Protein AF-A0A532TNF4-F1 (afdb_monomer_lite)

Secondary structure (DSSP, 8-state):
--HHHHHHHHHHHHHHHHHHHHHHHHH-SS-EEEE--TT--HHHHHHHHHHTHHHHHHH----EEEE-STTSSSS-EEEES-SSHHHHHHHHHHHHHHHHTT-HHHHHHHHHHHTT---HHHHHHHHHHHHEEES-SS-HHHHHHHHHHHHHHHHTTTTTSSSSSS--

pLDDT: mean 82.41, std 15.0, range [39.22, 95.88]

Radius of gyration: 19.6 Å; chains: 1; bounding box: 41×24×81 Å

Sequence (168 aa):
MSRNNSSSFKVKLKIQMNNLITIYEQKAECGIFFKLNPNKTPLEILGVLDFLKDKMKKWGNTNLFSYHGRLFSEGDVLVVGARNLEEAISIIIYMYLTNIVDNEVGINYLIEKLGSSSDLEFFLRNEISDYIKTGFPTNPDLEFELVNHLNKIINIKNNNTSINSGKN

Structure (mmCIF, N/CA/C/O backbone):
data_AF-A0A532TNF4-F1
#
_entry.id   AF-A0A532TNF4-F1
#
loop_
_atom_site.group_PDB
_atom_site.id
_atom_site.type_symbol
_atom_site.label_atom_id
_atom_site.label_alt_id
_atom_site.label_comp_id
_atom_site.label_asym_id
_atom_site.label_entity_id
_atom_site.label_seq_id
_atom_site.pdbx_PDB_ins_code
_atom_site.Cartn_x
_atom_site.Cartn_y
_atom_site.Cartn_z
_atom_site.occupancy
_atom_site.B_iso_or_equiv
_atom_site.auth_seq_id
_atom_site.auth_comp_id
_atom_site.auth_asym_id
_atom_site.auth_atom_id
_atom_site.pdbx_PDB_model_num
ATOM 1 N N . MET A 1 1 ? 21.150 -2.158 -33.731 1.00 43.44 1 MET A N 1
ATOM 2 C CA . MET A 1 1 ? 21.587 -2.574 -32.377 1.00 43.44 1 MET A CA 1
ATOM 3 C C . MET A 1 1 ? 20.584 -2.061 -31.340 1.00 43.44 1 MET A C 1
ATOM 5 O O . MET A 1 1 ? 20.725 -0.925 -30.923 1.00 43.44 1 MET A O 1
ATOM 9 N N . SER A 1 2 ? 19.533 -2.806 -30.962 1.00 45.16 2 SER A N 1
ATOM 10 C CA . SER A 1 2 ? 18.598 -2.297 -29.922 1.00 45.16 2 SER A CA 1
ATOM 11 C C . SER A 1 2 ? 17.879 -3.348 -29.056 1.00 45.16 2 SER A C 1
ATOM 13 O O . SER A 1 2 ? 17.287 -2.982 -28.047 1.00 45.16 2 SER A O 1
ATOM 15 N N . ARG A 1 3 ? 17.955 -4.651 -29.368 1.00 39.22 3 ARG A N 1
ATOM 16 C CA . ARG A 1 3 ? 17.269 -5.697 -28.579 1.00 39.22 3 ARG A CA 1
ATOM 17 C C . ARG A 1 3 ? 18.035 -6.166 -27.327 1.00 39.22 3 ARG A C 1
ATOM 19 O O . ARG A 1 3 ? 17.403 -6.588 -26.369 1.00 39.22 3 ARG A O 1
ATOM 26 N N . ASN A 1 4 ? 19.365 -6.028 -27.284 1.00 43.66 4 ASN A N 1
ATOM 27 C CA . ASN A 1 4 ? 20.186 -6.551 -26.172 1.00 43.66 4 ASN A CA 1
ATOM 28 C C . ASN A 1 4 ? 20.248 -5.635 -24.927 1.00 43.66 4 ASN A C 1
ATOM 30 O O . ASN A 1 4 ? 20.544 -6.110 -23.831 1.00 43.66 4 ASN A O 1
ATOM 34 N N . ASN A 1 5 ? 19.943 -4.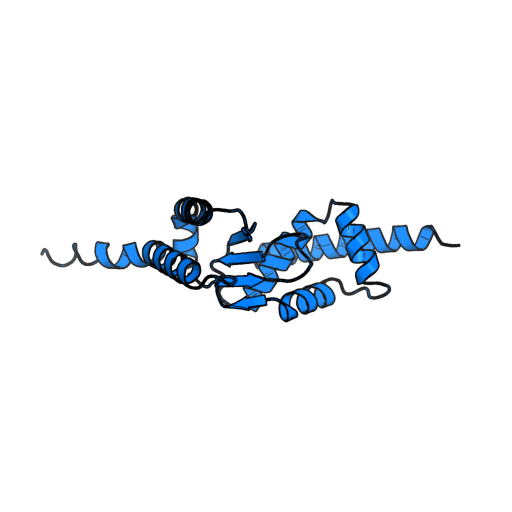337 -25.058 1.00 55.03 5 ASN A N 1
ATOM 35 C CA . ASN A 1 5 ? 19.915 -3.418 -23.907 1.00 55.03 5 ASN A CA 1
ATOM 36 C C . ASN A 1 5 ? 18.623 -3.537 -23.085 1.00 55.03 5 ASN A C 1
ATOM 38 O O . ASN A 1 5 ? 18.656 -3.382 -21.869 1.00 55.03 5 ASN A O 1
ATOM 42 N N . SER A 1 6 ? 17.496 -3.860 -23.728 1.00 60.25 6 SER A N 1
ATOM 43 C CA . SER A 1 6 ? 16.201 -4.012 -23.048 1.00 60.25 6 SER A CA 1
ATOM 44 C C . SER A 1 6 ? 16.166 -5.261 -22.158 1.00 60.25 6 SER A C 1
ATOM 46 O O . SER A 1 6 ? 15.682 -5.198 -21.028 1.00 60.25 6 SER A O 1
ATOM 48 N N . SER A 1 7 ? 16.738 -6.381 -22.618 1.00 72.06 7 SER A N 1
ATOM 49 C CA . SER A 1 7 ? 16.757 -7.630 -21.848 1.00 72.06 7 SER A CA 1
ATOM 50 C C . SER A 1 7 ? 17.663 -7.545 -20.617 1.00 72.06 7 SER A C 1
ATOM 52 O O . SER A 1 7 ? 17.273 -7.980 -19.535 1.00 72.06 7 SER A O 1
ATOM 54 N N . SER A 1 8 ? 18.845 -6.935 -20.747 1.00 81.50 8 SER A N 1
ATOM 55 C CA . SER A 1 8 ? 19.787 -6.776 -19.632 1.00 81.50 8 SER A CA 1
ATOM 56 C C . SER A 1 8 ? 19.291 -5.788 -18.574 1.00 81.50 8 SER A C 1
ATOM 58 O O . SER A 1 8 ? 19.443 -6.051 -17.380 1.00 81.50 8 SER A O 1
ATOM 60 N N . PHE A 1 9 ? 18.647 -4.688 -18.979 1.00 84.69 9 PHE A N 1
ATOM 61 C CA . PHE A 1 9 ? 18.025 -3.755 -18.039 1.00 84.69 9 PHE A CA 1
ATOM 62 C C . PHE A 1 9 ? 16.868 -4.403 -17.278 1.00 84.69 9 PHE A C 1
ATOM 64 O O . PHE A 1 9 ? 16.808 -4.306 -16.056 1.00 84.69 9 PHE A O 1
ATOM 71 N N . LYS A 1 10 ? 16.006 -5.152 -17.972 1.00 87.94 10 LYS A N 1
ATOM 72 C CA . LYS A 1 10 ? 14.898 -5.881 -17.350 1.00 87.94 10 LYS A CA 1
ATOM 73 C C . LYS A 1 10 ? 15.366 -6.880 -16.285 1.00 87.94 10 LYS A C 1
ATOM 75 O O . LYS A 1 10 ? 14.766 -6.958 -15.216 1.00 87.94 10 LYS A O 1
ATOM 80 N N . VAL A 1 11 ? 16.450 -7.618 -16.544 1.00 89.19 11 VAL A N 1
ATOM 81 C CA . VAL A 1 11 ? 17.044 -8.530 -15.546 1.00 89.19 11 VAL A CA 1
ATOM 82 C C . VAL A 1 11 ? 17.552 -7.754 -14.328 1.00 89.19 11 VAL A C 1
ATOM 84 O O . VAL A 1 11 ? 17.245 -8.131 -13.199 1.00 89.19 11 VAL A O 1
ATOM 87 N N . LYS A 1 12 ? 18.270 -6.642 -14.536 1.00 90.06 12 LYS A N 1
ATOM 88 C CA . LYS A 1 12 ? 18.730 -5.774 -13.436 1.00 90.06 12 LYS A CA 1
ATOM 89 C C . LYS A 1 12 ? 17.566 -5.215 -12.620 1.00 90.06 12 LYS A C 1
ATOM 91 O O . LYS A 1 12 ? 17.642 -5.208 -11.397 1.00 90.06 12 LYS A O 1
ATOM 96 N N . LEU A 1 13 ? 16.492 -4.794 -13.285 1.00 91.81 13 LEU A N 1
ATOM 97 C CA . LEU A 1 13 ? 15.292 -4.290 -12.632 1.00 91.81 13 LEU A CA 1
ATOM 98 C C . LEU A 1 13 ? 14.660 -5.367 -11.746 1.00 91.81 13 LEU A C 1
ATOM 100 O O . LEU A 1 13 ? 14.433 -5.110 -10.571 1.00 91.81 13 LEU A O 1
ATOM 104 N N . LYS A 1 14 ? 14.472 -6.593 -12.254 1.00 92.00 14 LYS A N 1
ATOM 105 C CA . LYS A 1 14 ? 13.965 -7.711 -11.438 1.00 92.00 14 LYS A CA 1
ATOM 106 C C . LYS A 1 14 ? 14.833 -7.987 -10.208 1.00 92.00 14 LYS A C 1
ATOM 108 O O . LYS A 1 14 ? 14.297 -8.250 -9.137 1.00 92.00 14 LYS A O 1
ATOM 113 N N . ILE A 1 15 ? 16.159 -7.902 -10.339 1.00 93.06 15 ILE A N 1
ATOM 114 C CA . ILE A 1 15 ? 17.075 -8.053 -9.197 1.00 93.06 15 ILE A CA 1
ATOM 115 C C . ILE A 1 15 ? 16.822 -6.954 -8.156 1.00 93.06 15 ILE A C 1
ATOM 117 O O . ILE A 1 15 ? 16.677 -7.264 -6.977 1.00 93.06 15 ILE A O 1
ATOM 121 N N . GLN A 1 16 ? 16.711 -5.690 -8.575 1.00 94.12 16 GLN A N 1
ATOM 122 C CA . GLN A 1 16 ? 16.391 -4.595 -7.653 1.00 94.12 16 GLN A CA 1
ATOM 123 C C . GLN A 1 16 ? 15.030 -4.787 -6.982 1.00 94.12 16 GLN A C 1
ATOM 125 O O . GLN A 1 16 ? 14.933 -4.634 -5.770 1.00 94.12 16 GLN A O 1
ATOM 130 N N . MET A 1 17 ? 14.001 -5.172 -7.741 1.00 95.56 17 MET A N 1
ATOM 131 C CA . MET A 1 17 ? 12.666 -5.440 -7.201 1.00 95.56 17 MET A CA 1
ATOM 132 C C . MET A 1 17 ? 12.719 -6.510 -6.108 1.00 95.56 17 MET A C 1
ATOM 134 O O . MET A 1 17 ? 12.229 -6.271 -5.013 1.00 95.56 17 MET A O 1
ATOM 138 N N . ASN A 1 18 ? 13.369 -7.648 -6.364 1.00 95.88 18 ASN A N 1
ATOM 139 C CA . ASN A 1 18 ? 13.499 -8.731 -5.383 1.00 95.88 18 ASN A CA 1
ATOM 140 C C . ASN A 1 18 ? 14.291 -8.317 -4.134 1.00 95.88 18 ASN A C 1
ATOM 142 O O . ASN A 1 18 ? 13.928 -8.692 -3.016 1.00 95.88 18 ASN A O 1
ATOM 146 N N . ASN A 1 19 ? 15.338 -7.505 -4.304 1.00 95.50 19 ASN A N 1
ATOM 147 C CA . ASN A 1 19 ? 16.090 -6.959 -3.176 1.00 95.50 19 ASN A CA 1
ATOM 148 C C . ASN A 1 19 ? 15.206 -6.043 -2.319 1.00 95.50 19 ASN A C 1
ATOM 150 O O . ASN A 1 19 ? 15.175 -6.187 -1.099 1.00 95.50 19 ASN A O 1
ATOM 154 N N . LEU A 1 20 ? 14.450 -5.137 -2.947 1.00 95.88 20 LEU A N 1
ATOM 155 C CA . LEU A 1 20 ? 13.537 -4.239 -2.241 1.00 95.88 20 LEU A CA 1
ATOM 156 C C . LEU A 1 20 ? 12.386 -4.995 -1.577 1.00 95.88 20 LEU A C 1
ATOM 158 O O . LEU A 1 20 ? 12.052 -4.679 -0.442 1.00 95.88 20 LEU A O 1
ATOM 162 N N . ILE A 1 21 ? 11.819 -6.014 -2.229 1.00 95.81 21 ILE A N 1
ATOM 163 C CA . ILE A 1 21 ? 10.801 -6.889 -1.628 1.00 95.81 21 ILE A CA 1
ATOM 164 C C . ILE A 1 21 ? 11.340 -7.481 -0.325 1.00 95.81 21 ILE A C 1
ATOM 166 O O . ILE A 1 21 ? 10.706 -7.314 0.710 1.00 95.81 21 ILE A O 1
ATOM 170 N N . THR A 1 22 ? 12.541 -8.067 -0.350 1.00 94.75 22 THR A N 1
ATOM 171 C CA . THR A 1 22 ? 13.185 -8.631 0.850 1.00 94.75 22 THR A CA 1
ATOM 172 C C . THR A 1 22 ? 13.392 -7.578 1.945 1.00 94.75 22 THR A C 1
ATOM 174 O O . THR A 1 22 ? 13.100 -7.822 3.114 1.00 94.75 22 THR A O 1
ATOM 177 N N . ILE A 1 23 ? 13.888 -6.389 1.582 1.00 93.88 23 ILE A N 1
ATOM 178 C CA . ILE A 1 23 ? 14.140 -5.292 2.531 1.00 93.88 23 ILE A CA 1
ATOM 179 C C . ILE A 1 23 ? 12.836 -4.817 3.178 1.00 93.88 23 ILE A C 1
ATOM 181 O O . ILE A 1 23 ? 12.794 -4.577 4.385 1.00 93.88 23 ILE A O 1
ATOM 185 N N . TYR A 1 24 ? 11.782 -4.639 2.385 1.00 92.62 24 TYR A N 1
ATOM 186 C CA . TYR A 1 24 ? 10.528 -4.077 2.867 1.00 92.62 24 TYR A CA 1
ATOM 187 C C . TYR A 1 24 ? 9.620 -5.108 3.535 1.00 92.62 24 TYR A C 1
ATOM 189 O O . TYR A 1 24 ? 8.876 -4.723 4.429 1.00 92.62 24 TYR A O 1
ATOM 197 N N . GLU A 1 25 ? 9.735 -6.397 3.212 1.00 89.06 25 GLU A N 1
ATOM 198 C CA . GLU A 1 25 ? 9.081 -7.475 3.966 1.00 89.06 25 GLU A CA 1
ATOM 199 C C . GLU A 1 25 ? 9.499 -7.440 5.442 1.00 89.06 25 GLU A C 1
ATOM 201 O O . GLU A 1 25 ? 8.657 -7.525 6.332 1.00 89.06 25 GLU A O 1
ATOM 206 N N . GLN A 1 26 ? 10.790 -7.218 5.708 1.00 83.50 26 GLN A N 1
ATOM 207 C CA . GLN A 1 26 ? 11.319 -7.090 7.071 1.00 83.50 26 GLN A CA 1
ATOM 208 C C . GLN A 1 26 ? 10.851 -5.812 7.779 1.00 83.50 26 GLN A C 1
ATOM 210 O O . GLN A 1 26 ? 10.788 -5.778 9.003 1.00 83.50 26 GLN A O 1
ATOM 215 N N . LYS A 1 27 ? 10.538 -4.753 7.023 1.00 79.19 27 LYS A N 1
ATOM 216 C CA . LYS A 1 27 ? 10.067 -3.469 7.569 1.00 79.19 27 LYS A CA 1
ATOM 217 C C . LYS A 1 27 ? 8.549 -3.422 7.747 1.00 79.19 27 LYS A C 1
ATOM 219 O O . LYS A 1 27 ? 8.068 -2.666 8.585 1.00 79.19 27 LYS A O 1
ATOM 224 N N . ALA A 1 28 ? 7.796 -4.212 6.985 1.00 73.44 28 ALA A N 1
ATOM 225 C CA . ALA A 1 28 ? 6.341 -4.306 7.053 1.00 73.44 28 ALA A CA 1
ATOM 226 C C . ALA A 1 28 ? 5.894 -5.182 8.242 1.00 73.44 28 ALA A C 1
ATOM 228 O O . ALA A 1 28 ? 5.189 -6.177 8.088 1.00 73.44 28 ALA A O 1
ATOM 229 N N . GLU A 1 29 ? 6.315 -4.820 9.456 1.00 70.19 29 GLU A N 1
ATOM 230 C CA . GLU A 1 29 ? 5.944 -5.531 10.690 1.00 70.19 29 GLU A CA 1
ATOM 231 C C . GLU A 1 29 ? 4.507 -5.225 11.134 1.00 70.19 29 GLU A C 1
ATOM 233 O O . GLU A 1 29 ? 3.875 -5.996 11.870 1.00 70.19 29 GLU A O 1
ATOM 238 N N . CYS A 1 30 ? 3.980 -4.080 10.703 1.00 73.12 30 CYS A N 1
ATOM 239 C CA . CYS A 1 30 ? 2.616 -3.676 10.969 1.00 73.12 30 CYS A CA 1
ATOM 240 C C . CYS A 1 30 ? 1.952 -3.073 9.740 1.00 73.12 30 CYS A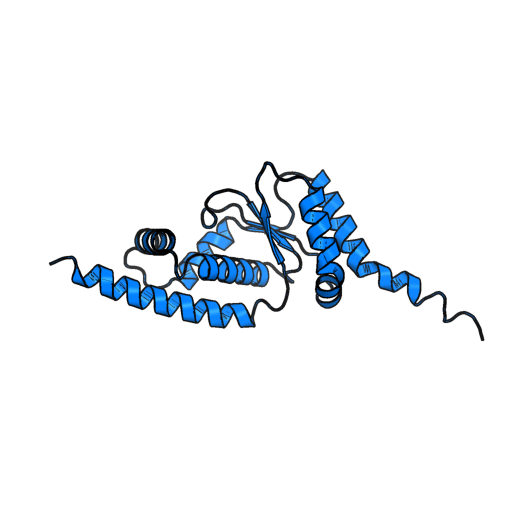 C 1
ATOM 242 O O . CYS A 1 30 ? 2.612 -2.645 8.799 1.00 73.12 30 CYS A O 1
ATOM 244 N N . GLY A 1 31 ? 0.626 -3.083 9.754 1.00 81.00 31 GLY A N 1
ATOM 245 C CA . GLY A 1 31 ? -0.179 -2.465 8.724 1.00 81.00 31 GLY A CA 1
ATOM 246 C C . GLY A 1 31 ? -0.898 -3.446 7.795 1.00 81.00 31 GLY A C 1
ATOM 247 O O . GLY A 1 31 ? -0.461 -4.574 7.571 1.00 81.00 31 GLY A O 1
ATOM 248 N N . ILE A 1 32 ? -2.036 -3.013 7.253 1.00 83.94 32 ILE A N 1
ATOM 249 C CA . ILE A 1 32 ? -2.820 -3.733 6.236 1.00 83.94 32 ILE A CA 1
ATOM 250 C C . ILE A 1 32 ? -2.999 -2.809 5.053 1.00 83.94 32 ILE A C 1
ATOM 252 O O . ILE A 1 32 ? -3.290 -1.629 5.229 1.00 83.94 32 ILE A O 1
ATOM 256 N N . PHE A 1 33 ? -2.887 -3.375 3.862 1.00 86.44 33 PHE A N 1
ATOM 257 C CA . PHE A 1 33 ? -3.161 -2.709 2.604 1.00 86.44 33 PHE A CA 1
ATOM 258 C C . PHE A 1 33 ? -4.566 -3.065 2.106 1.00 86.44 33 PHE A C 1
ATOM 260 O O . PHE A 1 33 ? -4.914 -4.242 1.988 1.00 86.44 33 PHE A O 1
ATOM 267 N N . PHE A 1 34 ? -5.345 -2.051 1.744 1.00 86.38 34 PHE A N 1
ATOM 268 C CA . PHE A 1 34 ? -6.626 -2.202 1.067 1.00 86.38 34 PHE A CA 1
ATOM 269 C C . PHE A 1 34 ? -6.608 -1.434 -0.244 1.00 86.38 34 PHE A C 1
ATOM 271 O O . PHE A 1 34 ? -6.374 -0.231 -0.264 1.00 86.38 34 PHE A O 1
ATOM 278 N N . LYS A 1 35 ? -6.940 -2.119 -1.338 1.00 85.81 35 LYS A N 1
ATOM 279 C CA . LYS A 1 35 ? -7.310 -1.459 -2.589 1.00 85.81 35 LYS A CA 1
ATOM 280 C C . LYS A 1 35 ? -8.801 -1.117 -2.540 1.00 85.81 35 LYS A C 1
ATOM 282 O O . LYS A 1 35 ? -9.656 -2.019 -2.580 1.00 85.81 35 LYS A O 1
ATOM 287 N N . LEU A 1 36 ? -9.097 0.170 -2.417 1.00 78.88 36 LEU A N 1
ATOM 288 C CA . LEU A 1 36 ? -10.442 0.722 -2.382 1.00 78.88 36 LEU A CA 1
ATOM 289 C C . LEU A 1 36 ? -10.945 0.861 -3.814 1.00 78.88 36 LEU A C 1
ATOM 291 O O . LEU A 1 36 ? -10.400 1.613 -4.614 1.00 78.88 36 LEU A O 1
ATOM 295 N N . ASN A 1 37 ? -11.985 0.106 -4.147 1.00 75.00 37 ASN A N 1
ATOM 296 C CA . ASN A 1 37 ? -12.731 0.342 -5.374 1.00 75.00 37 ASN A CA 1
ATOM 297 C C . ASN A 1 37 ? -13.892 1.279 -4.999 1.00 75.00 37 ASN A C 1
ATOM 299 O O . ASN A 1 37 ? -14.535 1.016 -3.981 1.00 75.00 37 ASN A O 1
ATOM 303 N N . PRO A 1 38 ? -14.162 2.346 -5.771 1.00 66.50 38 PRO A N 1
ATOM 304 C CA . PRO A 1 38 ? -15.235 3.302 -5.479 1.00 66.50 38 PRO A CA 1
ATOM 305 C C . PRO A 1 38 ? -16.621 2.655 -5.319 1.00 66.50 38 PRO A C 1
ATOM 307 O O . PRO A 1 38 ? -17.502 3.245 -4.706 1.00 66.50 38 PRO A O 1
ATOM 310 N N . ASN A 1 39 ? -16.805 1.429 -5.818 1.00 66.56 39 ASN A N 1
ATOM 311 C CA . ASN A 1 39 ? -18.044 0.663 -5.695 1.00 66.56 39 ASN A CA 1
ATOM 312 C C . ASN A 1 39 ? -18.095 -0.274 -4.470 1.00 66.56 39 ASN A C 1
ATOM 314 O O . ASN A 1 39 ? -19.071 -1.006 -4.314 1.00 66.56 39 ASN A O 1
ATOM 318 N N . LYS A 1 40 ? -17.053 -0.322 -3.628 1.00 64.19 40 LYS A N 1
ATOM 319 C CA . LYS A 1 40 ? -17.041 -1.185 -2.435 1.00 64.19 40 LYS A CA 1
ATOM 320 C C . LYS A 1 40 ? -17.845 -0.575 -1.302 1.00 64.19 40 LYS A C 1
ATOM 322 O O . LYS A 1 40 ? -17.773 0.623 -1.040 1.00 64.19 40 LYS A O 1
ATOM 327 N N . THR A 1 41 ? -18.575 -1.428 -0.592 1.00 65.06 41 THR A N 1
ATOM 328 C CA . THR A 1 41 ? -19.363 -0.992 0.560 1.00 65.06 41 THR A CA 1
ATOM 329 C C . THR A 1 41 ? -18.479 -0.870 1.810 1.00 65.06 41 THR A C 1
ATOM 331 O O . THR A 1 41 ? -17.575 -1.689 2.001 1.00 65.06 41 THR A O 1
ATOM 334 N N . PRO A 1 42 ? -18.752 0.097 2.707 1.00 68.06 42 PRO A N 1
ATOM 335 C CA . PRO A 1 42 ? -18.072 0.224 4.002 1.00 68.06 42 PRO A CA 1
ATOM 336 C C . PRO A 1 42 ? -17.995 -1.081 4.811 1.00 68.06 42 PRO A C 1
ATOM 338 O O . PRO A 1 42 ? -16.999 -1.354 5.482 1.00 68.06 42 PRO A O 1
ATOM 341 N N . LEU A 1 43 ? -19.028 -1.922 4.701 1.00 76.12 43 LEU A N 1
ATOM 342 C CA . LEU A 1 43 ? -19.151 -3.192 5.417 1.00 76.12 43 LEU A CA 1
ATOM 343 C C . LEU A 1 43 ? -18.041 -4.191 5.072 1.00 76.12 43 LEU A C 1
ATOM 345 O O . LEU A 1 43 ? -17.625 -4.957 5.938 1.00 76.12 43 LEU A O 1
ATOM 349 N N . GLU A 1 44 ? -17.535 -4.178 3.839 1.00 78.75 44 GLU A N 1
ATOM 350 C CA . GLU A 1 44 ? -16.465 -5.091 3.427 1.00 78.75 44 GLU A CA 1
ATOM 351 C C . GLU A 1 44 ? -15.146 -4.769 4.132 1.00 78.75 44 GLU A C 1
ATOM 353 O O . GLU A 1 44 ? -14.445 -5.678 4.578 1.00 78.75 44 GLU A O 1
ATOM 358 N N . ILE A 1 45 ? -14.818 -3.480 4.277 1.00 84.06 45 ILE A N 1
ATOM 359 C CA . ILE A 1 45 ? -13.603 -3.049 4.980 1.00 84.06 45 ILE A CA 1
ATOM 360 C C . ILE A 1 45 ? -13.724 -3.419 6.457 1.00 84.06 45 ILE A C 1
ATOM 362 O O . ILE A 1 45 ? -12.827 -4.061 7.000 1.00 84.06 45 ILE A O 1
ATOM 366 N N . LEU A 1 46 ? -14.855 -3.088 7.086 1.00 86.06 46 LEU A N 1
ATOM 367 C CA . LEU A 1 46 ? -15.112 -3.409 8.491 1.00 86.06 46 LEU A CA 1
ATOM 368 C C . LEU A 1 46 ? -15.044 -4.918 8.762 1.00 86.06 46 LEU A C 1
ATOM 370 O O . LEU A 1 46 ? -14.398 -5.331 9.719 1.00 86.06 46 LEU A O 1
ATOM 374 N N . GLY A 1 47 ? -15.612 -5.753 7.887 1.00 86.12 47 GLY A N 1
ATOM 375 C CA . GLY A 1 47 ? -15.540 -7.210 8.029 1.00 86.12 47 GLY A CA 1
ATOM 376 C C . GLY A 1 47 ? -14.106 -7.754 7.994 1.00 86.12 47 GLY A C 1
ATOM 377 O O . GLY A 1 47 ? -13.751 -8.634 8.781 1.00 86.12 47 GLY A O 1
ATOM 378 N N . VAL A 1 48 ? -13.248 -7.205 7.126 1.00 87.88 48 VAL A N 1
ATOM 379 C CA . VAL A 1 48 ? -11.822 -7.575 7.091 1.00 87.88 48 VAL A CA 1
ATOM 380 C C . VAL A 1 48 ? -11.087 -7.077 8.338 1.00 87.88 48 VAL A C 1
ATOM 382 O O . VAL A 1 48 ? -10.231 -7.786 8.869 1.00 87.88 48 VAL A O 1
ATOM 385 N N . LEU A 1 49 ? -11.424 -5.888 8.841 1.00 89.44 49 LEU A N 1
ATOM 386 C CA . LEU A 1 49 ? -10.864 -5.371 10.088 1.00 89.44 49 LEU A CA 1
ATOM 387 C C . LEU A 1 49 ? -11.251 -6.265 11.279 1.00 89.44 49 LEU A C 1
ATOM 389 O O . LEU A 1 49 ? -10.376 -6.692 12.031 1.00 89.44 49 LEU A O 1
ATOM 393 N N . ASP A 1 50 ? -12.511 -6.670 11.404 1.00 89.25 50 ASP A N 1
ATOM 394 C CA . ASP A 1 50 ? -12.936 -7.610 12.448 1.00 89.25 50 ASP A CA 1
ATOM 395 C C . ASP A 1 50 ? -12.196 -8.955 12.366 1.00 89.25 50 ASP A C 1
ATOM 397 O O . ASP A 1 50 ? -11.772 -9.505 13.390 1.00 89.25 50 ASP A O 1
ATOM 401 N N . PHE A 1 51 ? -11.962 -9.462 11.152 1.00 89.38 51 PHE A N 1
ATOM 402 C CA . PHE A 1 51 ? -11.150 -10.662 10.936 1.00 89.38 51 PHE A CA 1
ATOM 403 C C . PHE A 1 51 ? -9.696 -10.480 11.411 1.00 89.38 51 PHE A C 1
ATOM 405 O O . PHE A 1 51 ? -9.092 -11.402 11.961 1.00 89.38 51 PHE A O 1
ATOM 412 N N . LEU A 1 52 ? -9.129 -9.281 11.256 1.00 88.69 52 LEU A N 1
ATOM 413 C CA . LEU A 1 52 ? -7.738 -8.960 11.597 1.00 88.69 52 LEU A CA 1
ATOM 414 C C . LEU A 1 52 ? -7.568 -8.336 12.992 1.00 88.69 52 LEU A C 1
ATOM 416 O O . LEU A 1 52 ? -6.470 -7.884 13.335 1.00 88.69 52 LEU A O 1
ATOM 420 N N . LYS A 1 53 ? -8.613 -8.362 13.831 1.00 89.75 53 LYS A N 1
ATOM 421 C CA . LYS A 1 53 ? -8.640 -7.736 15.164 1.00 89.75 53 LYS A CA 1
ATOM 422 C C . LYS A 1 53 ? -7.429 -8.064 16.037 1.00 89.75 53 LYS A C 1
ATOM 424 O O . LYS A 1 53 ? -6.885 -7.180 16.693 1.00 89.75 53 LYS A O 1
ATOM 429 N N . ASP A 1 54 ? -6.970 -9.314 16.037 1.00 89.56 54 ASP A N 1
ATOM 430 C CA . ASP A 1 54 ? -5.870 -9.742 16.906 1.00 89.56 54 ASP A CA 1
ATOM 431 C C . ASP A 1 54 ? -4.517 -9.218 16.415 1.00 89.56 54 ASP A C 1
ATOM 433 O O . ASP A 1 54 ? -3.643 -8.925 17.231 1.00 89.56 54 ASP A O 1
ATOM 437 N N . LYS A 1 55 ? -4.347 -9.040 15.098 1.00 87.25 55 LYS A N 1
ATOM 438 C CA . LYS A 1 55 ? -3.161 -8.377 14.537 1.00 87.25 55 LYS A CA 1
ATOM 439 C C . LYS A 1 55 ? -3.168 -6.890 14.876 1.00 87.25 55 LYS A C 1
ATOM 441 O O . LYS A 1 55 ? -2.178 -6.387 15.394 1.00 87.25 55 LYS A O 1
ATOM 446 N N . MET A 1 56 ? -4.301 -6.215 14.696 1.00 87.81 56 MET A N 1
ATOM 447 C CA . MET A 1 56 ? -4.421 -4.790 15.023 1.00 87.81 56 MET A CA 1
ATOM 448 C C . MET A 1 56 ? -4.208 -4.500 16.509 1.00 87.81 56 MET A C 1
ATOM 450 O O . MET A 1 56 ? -3.517 -3.547 16.862 1.00 87.81 56 MET A O 1
ATOM 454 N N . LYS A 1 57 ? -4.702 -5.374 17.395 1.00 87.31 57 LYS A N 1
ATOM 455 C CA . LYS A 1 57 ? -4.398 -5.296 18.830 1.00 87.31 57 LYS A CA 1
ATOM 456 C C . LYS A 1 57 ? -2.902 -5.396 19.127 1.00 87.31 57 LYS A C 1
ATOM 458 O O . LYS A 1 57 ? -2.438 -4.729 20.044 1.00 87.31 57 LYS A O 1
ATOM 463 N N . LYS A 1 58 ? -2.152 -6.218 18.382 1.00 86.69 58 LYS A N 1
ATOM 464 C CA . LYS A 1 58 ? -0.691 -6.326 18.533 1.00 86.69 58 LYS A CA 1
ATOM 465 C C . LYS A 1 58 ? 0.033 -5.071 18.047 1.00 86.69 58 LYS A C 1
ATOM 467 O O . LYS A 1 58 ? 1.026 -4.696 18.654 1.00 86.69 58 LYS A O 1
ATOM 472 N N . TRP A 1 59 ? -0.460 -4.424 16.991 1.00 87.81 59 TRP A N 1
ATOM 473 C CA . TRP A 1 59 ? 0.138 -3.188 16.471 1.00 87.81 59 TRP A CA 1
ATOM 474 C C . TRP A 1 59 ? -0.051 -1.989 17.391 1.00 87.81 59 TRP A C 1
ATOM 476 O O . TRP A 1 59 ? 0.769 -1.074 17.371 1.00 87.81 59 TRP A O 1
ATOM 486 N N . GLY A 1 60 ? -1.130 -1.976 18.179 1.00 86.62 60 GLY A N 1
ATOM 487 C CA . GLY A 1 60 ? -1.375 -0.937 19.179 1.00 86.62 60 GLY A CA 1
ATOM 488 C C . GLY A 1 60 ? -1.621 0.459 18.598 1.00 86.62 60 GLY A C 1
ATOM 489 O O . GLY A 1 60 ? -1.599 1.430 19.345 1.00 86.62 60 GLY A O 1
ATOM 490 N N . ASN A 1 61 ? -1.850 0.575 17.287 1.00 86.38 61 ASN A N 1
ATOM 491 C CA . ASN A 1 61 ? -2.136 1.837 16.617 1.00 86.38 61 ASN A CA 1
ATOM 492 C C . ASN A 1 61 ? -3.166 1.640 15.492 1.00 86.38 61 ASN A C 1
ATOM 494 O O . ASN A 1 61 ? -3.269 0.561 14.906 1.00 86.38 61 ASN A O 1
ATOM 498 N N . THR A 1 62 ? -3.943 2.688 15.226 1.00 87.19 62 THR A N 1
ATOM 499 C CA . THR A 1 62 ? -5.075 2.702 14.281 1.00 87.19 62 THR A CA 1
ATOM 500 C C . THR A 1 62 ? -4.874 3.708 13.153 1.00 87.19 62 THR A C 1
ATOM 502 O O . THR A 1 62 ? -5.832 4.080 12.481 1.00 87.19 62 THR A O 1
ATOM 505 N N . ASN A 1 63 ? -3.636 4.167 12.954 1.00 91.00 63 ASN A N 1
ATOM 506 C CA . ASN A 1 63 ? -3.319 5.205 11.984 1.00 91.00 63 ASN A CA 1
ATOM 507 C C . ASN A 1 63 ? -3.770 4.806 10.580 1.00 91.00 63 ASN A C 1
ATOM 509 O O . ASN A 1 63 ? -3.609 3.657 10.161 1.00 91.00 63 ASN A O 1
ATOM 513 N N . LEU A 1 64 ? -4.286 5.790 9.853 1.00 92.12 64 LEU A N 1
ATOM 514 C CA . LEU A 1 64 ? -4.764 5.640 8.491 1.00 92.12 64 LEU A CA 1
ATOM 515 C C . LEU A 1 64 ? -3.908 6.493 7.566 1.00 92.12 64 LEU A C 1
ATOM 517 O O . LEU A 1 64 ? -3.694 7.677 7.828 1.00 92.12 64 LEU A O 1
ATOM 521 N N . PHE A 1 65 ? -3.460 5.890 6.473 1.00 93.88 65 PHE A N 1
ATOM 522 C CA . PHE A 1 65 ? -2.844 6.592 5.359 1.00 93.88 65 PHE A CA 1
ATOM 523 C C . PHE A 1 65 ? -3.529 6.182 4.071 1.00 93.88 65 PHE A C 1
ATOM 525 O O . PHE A 1 65 ? -3.897 5.021 3.901 1.00 93.88 65 PHE A O 1
ATOM 532 N N . SER A 1 66 ? -3.664 7.120 3.151 1.00 92.75 66 SER A N 1
ATOM 533 C CA . SER A 1 66 ? -4.275 6.903 1.853 1.00 92.75 66 SER A CA 1
ATOM 534 C C . SER A 1 66 ? -3.339 7.334 0.738 1.00 92.75 66 SER A C 1
ATOM 536 O O . SER A 1 66 ? -2.674 8.357 0.847 1.00 92.75 66 SER A O 1
ATOM 538 N N . TYR A 1 67 ? -3.243 6.538 -0.323 1.00 93.19 67 TYR A N 1
ATOM 539 C CA . TYR A 1 67 ? -2.431 6.838 -1.499 1.00 93.19 67 TYR A CA 1
ATOM 540 C C . TYR A 1 67 ? -3.309 6.921 -2.750 1.00 93.19 67 TYR A C 1
ATOM 542 O O . TYR A 1 67 ? -4.059 5.990 -3.051 1.00 93.19 67 TYR A O 1
ATOM 550 N N . HIS A 1 68 ? -3.166 8.037 -3.472 1.00 89.50 68 HIS A N 1
ATOM 551 C CA . HIS A 1 68 ? -3.981 8.436 -4.632 1.00 89.50 68 HIS A CA 1
ATOM 552 C C . HIS A 1 68 ? -3.167 8.572 -5.925 1.00 89.50 68 HIS A C 1
ATOM 554 O O . HIS A 1 68 ? -3.480 9.399 -6.782 1.00 89.50 68 HIS A O 1
ATOM 560 N N . GLY A 1 69 ? -2.065 7.832 -6.041 1.00 88.44 69 GLY A N 1
ATOM 561 C CA . GLY A 1 69 ? -1.195 7.900 -7.213 1.00 88.44 69 GLY A CA 1
ATOM 562 C C . GLY A 1 69 ? -1.429 6.757 -8.201 1.00 88.44 69 GLY A C 1
ATOM 563 O O . GLY A 1 69 ? -2.385 5.988 -8.105 1.00 88.44 69 GLY A O 1
ATOM 564 N N . ARG A 1 70 ? -0.541 6.650 -9.191 1.00 87.44 70 ARG A N 1
ATOM 565 C CA . ARG A 1 70 ? -0.776 5.827 -10.391 1.00 87.44 70 ARG A CA 1
ATOM 566 C C . ARG A 1 70 ? -0.262 4.394 -10.286 1.00 87.44 70 ARG A C 1
ATOM 568 O O . ARG A 1 70 ? -0.466 3.619 -11.217 1.00 87.44 70 ARG A O 1
ATOM 575 N N . LEU A 1 71 ? 0.403 4.032 -9.187 1.00 89.56 71 LEU A N 1
ATOM 576 C CA . LEU A 1 71 ? 0.991 2.697 -9.022 1.00 89.56 71 LEU A CA 1
ATOM 577 C C . LEU A 1 71 ? -0.067 1.580 -9.011 1.00 89.56 71 LEU A C 1
ATOM 579 O O . LEU A 1 71 ? 0.196 0.481 -9.490 1.00 89.56 71 LEU A O 1
ATOM 583 N N . PHE A 1 72 ? -1.280 1.851 -8.526 1.00 86.25 72 PHE A N 1
ATOM 584 C CA . PHE A 1 72 ? -2.374 0.881 -8.514 1.00 86.25 72 PHE A CA 1
ATOM 585 C C . PHE A 1 72 ? -3.451 1.363 -9.473 1.00 86.25 72 PHE A C 1
ATOM 587 O O . PHE A 1 72 ? -4.221 2.256 -9.155 1.00 86.25 72 PHE A O 1
ATOM 594 N N . SER A 1 73 ? -3.479 0.748 -10.651 1.00 69.75 73 SER A N 1
ATOM 595 C CA . SER A 1 73 ? -4.153 1.186 -11.879 1.00 69.75 73 SER A CA 1
ATOM 596 C C . SER A 1 73 ? -5.611 1.645 -11.777 1.00 69.75 73 SER A C 1
ATOM 598 O O . SER A 1 73 ? -6.051 2.299 -12.710 1.00 69.75 73 SER A O 1
ATOM 600 N N . GLU A 1 74 ? -6.330 1.374 -10.683 1.00 67.56 74 GLU A N 1
ATOM 601 C CA . GLU A 1 74 ? -7.658 1.934 -10.399 1.00 67.56 74 GLU A CA 1
ATOM 602 C C . GLU A 1 74 ? -7.950 1.849 -8.898 1.00 67.56 74 GLU A C 1
ATOM 604 O O . GLU A 1 74 ? -7.964 0.749 -8.345 1.00 67.56 74 GLU A O 1
ATOM 609 N N . GLY A 1 75 ? -8.245 2.974 -8.256 1.00 72.31 75 GLY A N 1
ATOM 610 C CA . GLY A 1 75 ? -8.718 3.004 -6.876 1.00 72.31 75 GLY A CA 1
ATOM 611 C C . GLY A 1 75 ? -7.657 3.383 -5.854 1.00 72.31 75 GLY A C 1
ATOM 612 O O . GLY A 1 75 ? -6.464 3.120 -6.013 1.00 72.31 75 GLY A O 1
ATOM 613 N N . ASP A 1 76 ? -8.137 4.010 -4.791 1.00 84.25 76 ASP A N 1
ATOM 614 C CA . ASP A 1 76 ? -7.296 4.511 -3.724 1.00 84.25 76 ASP A CA 1
ATOM 615 C C . ASP A 1 76 ? -6.738 3.359 -2.901 1.00 84.25 76 ASP A C 1
ATOM 617 O O . ASP A 1 76 ? -7.387 2.333 -2.679 1.00 84.25 76 ASP A O 1
ATOM 621 N N . VAL A 1 77 ? -5.521 3.527 -2.415 1.00 88.81 77 VAL A N 1
ATOM 622 C CA . VAL A 1 77 ? -4.936 2.592 -1.464 1.00 88.81 77 VAL A CA 1
ATOM 623 C C . VAL A 1 77 ? -5.162 3.127 -0.067 1.00 88.81 77 VAL A C 1
ATOM 625 O O . VAL A 1 77 ? -4.876 4.289 0.186 1.00 88.81 77 VAL A O 1
ATOM 628 N N . LEU A 1 78 ? -5.609 2.274 0.847 1.00 91.00 78 LEU A N 1
ATOM 629 C CA . LEU A 1 78 ? -5.639 2.560 2.274 1.00 91.00 78 LEU A CA 1
ATOM 630 C C . LEU A 1 78 ? -4.642 1.658 2.996 1.00 91.00 78 LEU A C 1
ATOM 632 O O . LEU A 1 78 ? -4.667 0.437 2.838 1.00 91.00 78 LEU A O 1
ATOM 636 N N . VAL A 1 79 ? -3.794 2.265 3.816 1.00 92.69 79 VAL A N 1
ATOM 637 C CA . VAL A 1 79 ? -2.894 1.590 4.743 1.00 92.69 79 VAL A CA 1
ATOM 638 C C . VAL A 1 79 ? -3.386 1.839 6.163 1.00 92.69 79 VAL A C 1
ATOM 640 O O . VAL A 1 79 ? -3.496 2.985 6.595 1.00 92.69 79 VAL A O 1
ATOM 643 N N . VAL A 1 80 ? -3.676 0.762 6.889 1.00 91.06 80 VAL A N 1
ATOM 644 C CA . VAL A 1 80 ? -4.200 0.809 8.263 1.00 91.06 80 VAL A CA 1
ATOM 645 C C . VAL A 1 80 ? -3.186 0.221 9.223 1.00 91.06 80 VAL A C 1
ATOM 647 O O . VAL A 1 80 ? -2.844 -0.941 9.055 1.00 91.06 80 VAL A O 1
ATOM 650 N N . GLY A 1 81 ? -2.776 0.961 10.254 1.00 89.88 81 GLY A N 1
ATOM 651 C CA . GLY A 1 81 ? -1.929 0.467 11.347 1.00 89.88 81 GLY A CA 1
ATOM 652 C C . GLY A 1 81 ? -0.428 0.733 11.197 1.00 89.88 81 GLY A C 1
ATOM 653 O O . GLY A 1 81 ? 0.348 0.179 11.972 1.00 89.88 81 GLY A O 1
ATOM 654 N N . ALA A 1 82 ? -0.018 1.557 10.226 1.00 91.75 82 ALA A N 1
ATOM 655 C CA . ALA A 1 82 ? 1.364 2.026 10.095 1.00 91.75 82 ALA A CA 1
ATOM 656 C C . ALA A 1 82 ? 1.687 3.102 11.150 1.00 91.75 82 ALA A C 1
ATOM 658 O O . ALA A 1 82 ? 0.919 4.041 11.356 1.00 91.75 82 ALA A O 1
ATOM 659 N N . ARG A 1 83 ? 2.851 3.037 11.799 1.00 90.62 83 ARG A N 1
ATOM 660 C CA . ARG A 1 83 ? 3.223 3.959 12.890 1.00 90.62 83 ARG A CA 1
ATOM 661 C C . ARG A 1 83 ? 3.449 5.389 12.407 1.00 90.62 83 ARG A C 1
ATOM 663 O O . ARG A 1 83 ? 3.269 6.329 13.176 1.00 90.62 83 ARG A O 1
ATOM 670 N N . ASN A 1 84 ? 3.871 5.555 11.159 1.00 91.94 84 ASN A N 1
ATOM 671 C CA . ASN A 1 84 ? 4.183 6.843 10.549 1.00 91.94 84 ASN A CA 1
ATOM 672 C C . ASN A 1 84 ? 4.137 6.753 9.013 1.00 91.94 84 ASN A C 1
ATOM 674 O O . ASN A 1 84 ? 3.925 5.683 8.440 1.00 91.94 84 ASN A O 1
ATOM 678 N N . LEU A 1 85 ? 4.363 7.897 8.363 1.00 93.00 85 LEU A N 1
ATOM 679 C CA . LEU A 1 85 ? 4.336 8.025 6.909 1.00 93.00 85 LEU A CA 1
ATOM 680 C C . LEU A 1 85 ? 5.373 7.135 6.204 1.00 93.00 85 LEU A C 1
ATOM 682 O O . LEU A 1 85 ? 5.066 6.531 5.184 1.00 93.00 85 LEU A O 1
ATOM 686 N N . GLU A 1 86 ? 6.580 7.017 6.758 1.00 93.19 86 GLU A N 1
ATOM 687 C CA . GLU A 1 86 ? 7.661 6.206 6.179 1.00 93.19 86 GLU A CA 1
ATOM 688 C C . GLU A 1 86 ? 7.334 4.708 6.186 1.00 93.19 86 GLU A C 1
ATOM 690 O O . GLU A 1 86 ? 7.611 3.990 5.221 1.00 93.19 86 GLU A O 1
ATOM 695 N N . GLU A 1 87 ? 6.695 4.225 7.252 1.00 92.31 87 GLU A N 1
ATOM 696 C CA . GLU A 1 87 ? 6.215 2.845 7.316 1.00 92.31 87 GLU A CA 1
ATOM 697 C C . GLU A 1 87 ? 5.061 2.618 6.329 1.00 92.31 87 GLU A C 1
ATOM 699 O O . GLU A 1 87 ? 5.038 1.602 5.638 1.00 92.31 87 GLU A O 1
ATOM 704 N N . ALA A 1 88 ? 4.158 3.591 6.167 1.00 94.19 88 ALA A N 1
ATOM 705 C CA . ALA A 1 88 ? 3.105 3.512 5.157 1.00 94.19 88 ALA A CA 1
ATOM 706 C C . ALA A 1 88 ? 3.676 3.445 3.727 1.00 94.19 88 ALA A C 1
ATOM 708 O O . ALA A 1 88 ? 3.260 2.591 2.944 1.00 94.19 88 ALA A O 1
ATOM 709 N N . ILE A 1 89 ? 4.676 4.275 3.405 1.00 94.94 89 ILE A N 1
ATOM 710 C CA . ILE A 1 89 ? 5.399 4.228 2.123 1.00 94.94 89 ILE A CA 1
ATOM 711 C C . ILE A 1 89 ? 6.036 2.849 1.921 1.00 94.94 89 ILE A C 1
ATOM 713 O O . ILE A 1 89 ? 5.866 2.239 0.867 1.00 94.94 89 ILE A O 1
ATOM 717 N N . SER A 1 90 ? 6.716 2.330 2.944 1.00 94.31 90 SER A N 1
ATOM 718 C CA . SER A 1 90 ? 7.368 1.016 2.921 1.00 94.31 90 SER A CA 1
ATOM 719 C C . SER A 1 90 ? 6.390 -0.118 2.589 1.00 94.31 90 SER A C 1
ATOM 721 O O . SER A 1 90 ? 6.670 -0.951 1.725 1.00 94.31 90 SER A O 1
ATOM 723 N N . ILE A 1 91 ? 5.215 -0.120 3.227 1.00 94.06 91 ILE A N 1
ATOM 724 C CA . ILE A 1 91 ? 4.146 -1.096 2.969 1.00 94.06 91 ILE A CA 1
ATOM 725 C C . ILE A 1 91 ? 3.646 -0.978 1.527 1.00 94.06 91 ILE A C 1
ATOM 727 O O . ILE A 1 91 ? 3.479 -1.991 0.850 1.00 94.06 91 ILE A O 1
ATOM 731 N N . ILE A 1 92 ? 3.429 0.242 1.030 1.00 94.50 92 ILE A N 1
ATOM 732 C CA . ILE A 1 92 ? 2.952 0.463 -0.341 1.00 94.50 92 ILE A CA 1
ATOM 733 C C . ILE A 1 92 ? 3.983 -0.026 -1.364 1.00 94.50 92 ILE A C 1
ATOM 735 O O . ILE A 1 92 ? 3.598 -0.699 -2.320 1.00 94.50 92 ILE A O 1
ATOM 739 N N . ILE A 1 93 ? 5.278 0.243 -1.153 1.00 95.25 93 ILE A N 1
ATOM 740 C CA . ILE A 1 93 ? 6.360 -0.262 -2.014 1.00 95.25 93 ILE A CA 1
ATOM 741 C C . ILE A 1 93 ? 6.358 -1.787 -2.035 1.00 95.25 93 ILE A C 1
ATOM 743 O O . ILE A 1 93 ? 6.337 -2.382 -3.113 1.00 95.25 93 ILE A O 1
ATOM 747 N N . TYR A 1 94 ? 6.347 -2.417 -0.858 1.00 95.19 94 TYR A N 1
ATOM 748 C CA . TYR A 1 94 ? 6.318 -3.872 -0.735 1.00 95.19 94 TYR A CA 1
ATOM 749 C C . TYR A 1 94 ? 5.134 -4.480 -1.493 1.00 95.19 94 TYR A C 1
ATOM 751 O O . TYR A 1 94 ? 5.307 -5.362 -2.336 1.00 95.19 94 TYR A O 1
ATOM 759 N N . MET A 1 95 ? 3.930 -3.960 -1.250 1.00 92.50 95 MET A N 1
ATOM 760 C CA . MET A 1 95 ? 2.704 -4.442 -1.883 1.00 92.5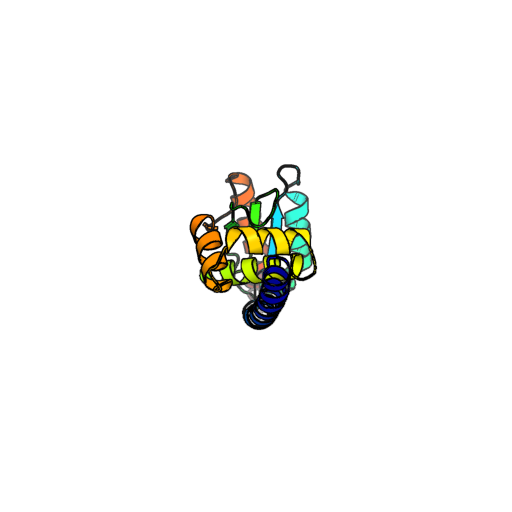0 95 MET A CA 1
ATOM 761 C C . MET A 1 95 ? 2.693 -4.194 -3.391 1.00 92.50 95 MET A C 1
ATOM 763 O O . MET A 1 95 ? 2.227 -5.036 -4.154 1.00 92.50 95 MET A O 1
ATOM 767 N N . TYR A 1 96 ? 3.200 -3.052 -3.853 1.00 93.44 96 TYR A N 1
ATOM 768 C CA . TYR A 1 96 ? 3.300 -2.774 -5.281 1.00 93.44 96 TYR A CA 1
ATOM 769 C C . TYR A 1 96 ? 4.248 -3.768 -5.956 1.00 93.44 96 TYR A C 1
ATOM 771 O O . TYR A 1 96 ? 3.848 -4.461 -6.889 1.00 93.44 96 TYR A O 1
ATOM 779 N N . LEU A 1 97 ? 5.478 -3.892 -5.450 1.00 94.88 97 LEU A N 1
ATOM 780 C CA . LEU A 1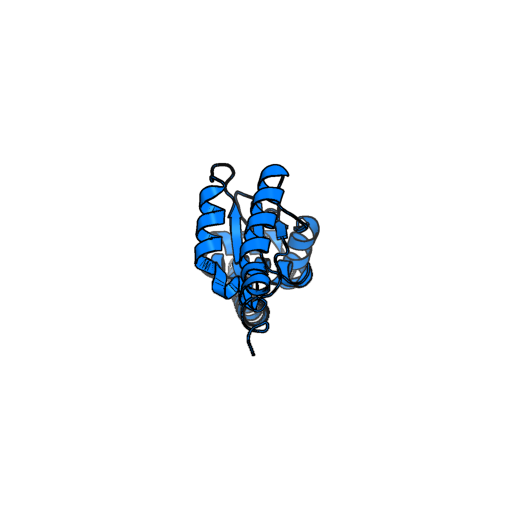 97 ? 6.510 -4.731 -6.053 1.00 94.88 97 LEU A CA 1
ATOM 781 C C . LEU A 1 97 ? 6.131 -6.211 -6.068 1.00 94.88 97 LEU A C 1
ATOM 783 O O . LEU A 1 97 ? 6.279 -6.853 -7.106 1.00 94.88 97 LEU A O 1
ATOM 787 N N . THR A 1 98 ? 5.590 -6.739 -4.969 1.00 92.81 98 THR A N 1
ATOM 788 C CA . THR A 1 98 ? 5.122 -8.135 -4.903 1.00 92.81 98 THR A CA 1
ATOM 789 C C . THR A 1 98 ? 4.012 -8.429 -5.914 1.00 92.81 98 THR A C 1
ATOM 791 O O . THR A 1 98 ? 3.984 -9.514 -6.487 1.00 92.81 98 THR A O 1
ATOM 794 N N . ASN A 1 99 ? 3.146 -7.454 -6.212 1.00 89.94 99 ASN A N 1
ATOM 795 C CA . ASN A 1 99 ? 2.096 -7.605 -7.222 1.00 89.94 99 ASN A CA 1
ATOM 796 C C . ASN A 1 99 ? 2.613 -7.567 -8.670 1.00 89.94 99 ASN A C 1
ATOM 798 O O . ASN A 1 99 ? 1.933 -8.074 -9.566 1.00 89.94 99 ASN A O 1
ATOM 802 N N . ILE A 1 100 ? 3.770 -6.947 -8.930 1.00 92.88 100 ILE A N 1
ATOM 803 C CA . ILE A 1 100 ? 4.240 -6.709 -10.304 1.00 92.88 100 ILE A CA 1
ATOM 804 C C . ILE A 1 100 ? 5.543 -7.419 -10.687 1.00 92.88 100 ILE A C 1
ATOM 806 O O . ILE A 1 100 ? 5.869 -7.450 -11.870 1.00 92.88 100 ILE A O 1
ATOM 810 N N . VAL A 1 101 ? 6.286 -8.007 -9.745 1.00 92.50 101 VAL A N 1
ATOM 811 C CA . VAL A 1 101 ? 7.607 -8.626 -10.004 1.00 92.50 101 VAL A CA 1
ATOM 812 C C . VAL A 1 101 ? 7.578 -9.776 -11.017 1.00 92.50 101 VAL A C 1
ATOM 814 O O . VAL A 1 101 ? 8.546 -9.980 -11.758 1.00 92.50 101 VAL A O 1
ATOM 817 N N . ASP A 1 102 ? 6.434 -10.448 -11.130 1.00 89.44 102 ASP A N 1
ATOM 818 C CA . ASP A 1 102 ? 6.171 -11.492 -12.125 1.00 89.44 102 ASP A CA 1
ATOM 819 C C . ASP A 1 102 ? 5.147 -11.072 -13.190 1.00 89.44 102 ASP A C 1
ATOM 821 O O . ASP A 1 102 ? 4.742 -11.872 -14.033 1.00 89.44 102 ASP A O 1
ATOM 825 N N . ASN A 1 103 ? 4.760 -9.795 -13.205 1.00 90.38 103 ASN A N 1
ATOM 826 C CA . ASN A 1 103 ? 3.832 -9.235 -14.175 1.00 90.38 103 ASN A CA 1
ATOM 827 C C . ASN A 1 103 ? 4.587 -8.463 -15.266 1.00 90.38 103 ASN A C 1
ATOM 829 O O . ASN A 1 103 ? 5.074 -7.353 -15.051 1.00 90.38 103 ASN A O 1
ATOM 833 N N . GLU A 1 104 ? 4.626 -9.024 -16.473 1.00 89.31 104 GLU A N 1
ATOM 834 C CA . GLU A 1 104 ? 5.278 -8.415 -17.640 1.00 89.31 104 GLU A CA 1
ATOM 835 C C . GLU A 1 104 ? 4.782 -6.998 -17.959 1.00 89.31 104 GLU A C 1
ATOM 837 O O . GLU A 1 104 ? 5.581 -6.125 -18.297 1.00 89.31 104 GLU A O 1
ATOM 842 N N . VAL A 1 105 ? 3.482 -6.738 -17.808 1.00 88.94 105 VAL A N 1
ATOM 843 C CA . VAL A 1 105 ? 2.901 -5.412 -18.058 1.00 88.94 105 VAL A CA 1
ATOM 844 C C . VAL A 1 105 ? 3.402 -4.404 -17.021 1.00 88.94 105 VAL A C 1
ATOM 846 O O . VAL A 1 105 ? 3.835 -3.313 -17.388 1.00 88.94 105 VAL A O 1
ATOM 849 N N . GLY A 1 106 ? 3.412 -4.782 -15.739 1.00 87.69 106 GLY A N 1
ATOM 850 C CA . GLY A 1 106 ? 3.905 -3.925 -14.654 1.00 87.69 106 GLY A CA 1
ATOM 851 C C . GLY A 1 106 ? 5.407 -3.636 -14.753 1.00 87.69 106 GLY A C 1
ATOM 852 O O . GLY A 1 106 ? 5.847 -2.509 -14.529 1.00 87.69 106 GLY A O 1
ATOM 853 N N . ILE A 1 107 ? 6.197 -4.628 -15.167 1.00 90.31 107 ILE A N 1
ATOM 854 C CA . ILE A 1 107 ? 7.634 -4.456 -15.409 1.00 90.31 107 ILE A CA 1
ATOM 855 C C . ILE A 1 107 ? 7.881 -3.496 -16.573 1.00 90.31 107 ILE A C 1
ATOM 857 O O . ILE A 1 107 ? 8.716 -2.602 -16.454 1.00 90.31 107 ILE A O 1
ATOM 861 N N . ASN A 1 108 ? 7.164 -3.652 -17.689 1.00 88.94 108 ASN A N 1
ATOM 862 C CA . ASN A 1 108 ? 7.325 -2.765 -18.842 1.00 88.94 108 ASN A CA 1
ATOM 863 C C . ASN A 1 108 ? 6.944 -1.319 -18.495 1.00 88.94 108 ASN A C 1
ATOM 865 O O . ASN A 1 108 ? 7.677 -0.404 -18.863 1.00 88.94 108 ASN A O 1
ATOM 869 N N . TYR A 1 109 ? 5.885 -1.119 -17.703 1.00 88.75 109 TYR A N 1
ATOM 870 C CA . TYR A 1 109 ? 5.539 0.199 -17.165 1.00 88.75 109 TYR A CA 1
ATOM 871 C C . TYR A 1 109 ? 6.703 0.822 -16.379 1.00 88.75 109 TYR A C 1
ATOM 873 O O . TYR A 1 109 ? 7.070 1.971 -16.622 1.00 88.75 109 TYR A O 1
ATOM 881 N N . LEU A 1 110 ? 7.332 0.068 -15.470 1.00 89.44 110 LEU A N 1
ATOM 882 C CA . LEU A 1 110 ? 8.490 0.569 -14.724 1.00 89.44 110 LEU A CA 1
ATOM 883 C C . LEU A 1 110 ? 9.677 0.897 -15.631 1.00 89.44 110 LEU A C 1
ATOM 885 O O . LEU A 1 110 ? 10.333 1.911 -15.414 1.00 89.44 110 LEU A O 1
ATOM 889 N N . ILE A 1 111 ? 9.942 0.079 -16.652 1.00 89.25 111 ILE A N 1
ATOM 890 C CA . ILE A 1 111 ? 11.014 0.347 -17.619 1.00 89.25 111 ILE A CA 1
ATOM 891 C C . ILE A 1 111 ? 10.771 1.678 -18.341 1.00 89.25 111 ILE A C 1
ATOM 893 O O . ILE A 1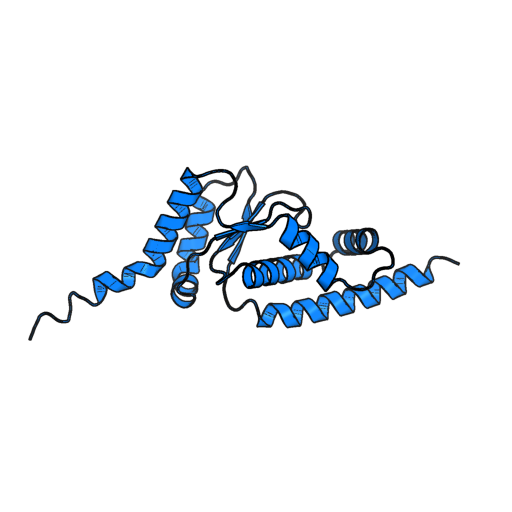 111 ? 11.691 2.485 -18.464 1.00 89.25 111 ILE A O 1
ATOM 897 N N . GLU A 1 112 ? 9.539 1.934 -18.778 1.00 88.00 112 GLU A N 1
ATOM 898 C CA . GLU A 1 112 ? 9.170 3.193 -19.431 1.00 88.00 112 GLU A CA 1
ATOM 899 C C . GLU A 1 112 ? 9.307 4.403 -18.498 1.00 88.00 112 GLU A C 1
ATOM 901 O O . GLU A 1 112 ? 9.739 5.468 -18.939 1.00 88.00 112 GLU A O 1
ATOM 906 N N . LYS A 1 113 ? 8.954 4.257 -17.213 1.00 87.31 113 LYS A N 1
ATOM 907 C CA . LYS A 1 113 ? 8.994 5.359 -16.236 1.00 87.31 113 LYS A CA 1
ATOM 908 C C . LYS A 1 113 ? 10.379 5.659 -15.687 1.00 87.31 113 LYS A C 1
ATOM 910 O O . LYS A 1 113 ? 10.710 6.828 -15.512 1.00 87.31 113 LYS A O 1
ATOM 915 N N . LEU A 1 114 ? 11.188 4.635 -15.434 1.00 87.00 114 LEU A N 1
ATOM 916 C CA . LEU A 1 114 ? 12.560 4.810 -14.960 1.00 87.00 114 LEU A CA 1
ATOM 917 C C . LEU A 1 114 ? 13.473 5.365 -16.061 1.00 87.00 114 LEU A C 1
ATOM 919 O O . LEU A 1 114 ? 14.454 6.052 -15.767 1.00 87.00 114 LEU A O 1
ATOM 923 N N . GLY A 1 115 ? 13.157 5.101 -17.332 1.00 74.31 115 GLY A N 1
ATOM 924 C CA . GLY A 1 115 ? 14.002 5.505 -18.450 1.00 74.31 115 GLY A CA 1
ATOM 925 C C . GLY A 1 115 ? 15.410 4.920 -18.304 1.00 74.31 115 GLY A C 1
ATOM 926 O O . GLY A 1 115 ? 15.579 3.715 -18.139 1.00 74.31 115 GLY A O 1
ATOM 927 N N . SER A 1 116 ? 16.438 5.772 -18.356 1.00 64.00 116 SER A N 1
ATOM 928 C CA . SER A 1 116 ? 17.834 5.378 -18.105 1.00 64.00 116 SER A CA 1
ATOM 929 C C . SER A 1 116 ? 18.247 5.436 -16.629 1.00 64.00 116 SER A C 1
ATOM 931 O O . SER A 1 116 ? 19.384 5.084 -16.313 1.00 64.00 116 SER A O 1
ATOM 933 N N . SER A 1 117 ? 17.376 5.918 -15.735 1.00 62.59 117 SER A N 1
ATOM 934 C CA . SER A 1 117 ? 17.642 5.949 -14.296 1.00 62.59 117 SER A CA 1
ATOM 935 C C . SER A 1 117 ? 17.596 4.532 -13.732 1.00 62.59 117 SER A C 1
ATOM 937 O O . SER A 1 117 ? 16.703 3.750 -14.053 1.00 62.59 117 SER A O 1
ATOM 939 N N . SER A 1 118 ? 18.573 4.183 -12.897 1.00 68.00 118 SER A N 1
ATOM 940 C CA . SER A 1 118 ? 18.684 2.846 -12.313 1.00 68.00 118 SER A CA 1
ATOM 941 C C . SER A 1 118 ? 18.194 2.757 -10.874 1.00 68.00 118 SER A C 1
ATOM 943 O O . SER A 1 118 ? 18.359 1.693 -10.290 1.00 68.00 118 SER A O 1
ATOM 945 N N . ASP A 1 119 ? 17.668 3.833 -10.283 1.00 88.94 119 ASP A N 1
ATOM 946 C CA . ASP A 1 119 ? 17.261 3.831 -8.873 1.00 88.94 119 ASP A CA 1
ATOM 947 C C . ASP A 1 119 ? 15.744 3.656 -8.730 1.00 88.94 119 ASP A C 1
ATOM 949 O O . ASP A 1 119 ? 14.970 4.617 -8.684 1.00 88.94 119 ASP A O 1
ATOM 953 N N . LEU A 1 120 ? 15.325 2.387 -8.707 1.00 93.56 120 LEU A N 1
ATOM 954 C CA . LEU A 1 120 ? 13.930 1.995 -8.523 1.00 93.56 120 LEU A CA 1
ATOM 955 C C . LEU A 1 120 ? 13.362 2.492 -7.187 1.00 93.56 120 LEU A C 1
ATOM 957 O O . LEU A 1 120 ? 12.210 2.918 -7.137 1.00 93.56 120 LEU A O 1
ATOM 961 N N . GLU A 1 121 ? 14.143 2.426 -6.108 1.00 94.88 121 GLU A N 1
ATOM 962 C CA . GLU A 1 121 ? 13.664 2.786 -4.774 1.00 94.88 121 GLU A CA 1
ATOM 963 C C . GLU A 1 121 ? 13.386 4.283 -4.683 1.00 94.88 121 GLU A C 1
ATOM 965 O O . GLU A 1 121 ? 12.310 4.681 -4.234 1.00 94.88 121 GLU A O 1
ATOM 970 N N . PHE A 1 122 ? 14.315 5.108 -5.171 1.00 93.56 122 PHE A N 1
ATOM 971 C CA . PHE A 1 122 ? 14.137 6.555 -5.207 1.00 93.56 122 PHE A CA 1
ATOM 972 C C . PHE A 1 122 ? 12.893 6.958 -6.006 1.00 93.56 122 PHE A C 1
ATOM 974 O O . PHE A 1 122 ? 12.091 7.767 -5.538 1.00 93.56 122 PHE A O 1
ATOM 981 N N . PHE A 1 123 ? 12.692 6.355 -7.183 1.00 93.44 123 PHE A N 1
ATOM 982 C CA . PHE A 1 123 ? 11.497 6.590 -7.995 1.00 93.44 123 PHE A CA 1
ATOM 983 C C . PHE A 1 123 ? 10.208 6.258 -7.232 1.00 93.44 123 PHE A C 1
ATOM 985 O O . PHE A 1 123 ? 9.310 7.097 -7.159 1.00 93.44 123 PHE A O 1
ATOM 992 N N . LEU A 1 124 ? 10.122 5.062 -6.639 1.00 95.25 124 LEU A N 1
ATOM 993 C CA . LEU A 1 124 ? 8.917 4.627 -5.931 1.00 95.25 124 LEU A CA 1
ATOM 994 C C . LEU A 1 124 ? 8.635 5.483 -4.697 1.00 95.25 124 LEU A C 1
ATOM 996 O O . LEU A 1 124 ? 7.484 5.848 -4.468 1.00 95.25 124 LEU A O 1
ATOM 1000 N N . ARG A 1 125 ? 9.663 5.833 -3.916 1.00 95.62 125 ARG A N 1
ATOM 1001 C CA . ARG A 1 125 ? 9.487 6.685 -2.733 1.00 95.62 125 ARG A CA 1
ATOM 1002 C C . ARG A 1 125 ? 8.965 8.067 -3.111 1.00 95.62 125 ARG A C 1
ATOM 1004 O O . ARG A 1 125 ? 8.062 8.548 -2.433 1.00 95.62 125 ARG A O 1
ATOM 1011 N N . ASN A 1 126 ? 9.476 8.675 -4.182 1.00 93.69 126 ASN A N 1
ATOM 1012 C CA . ASN A 1 126 ? 8.999 9.984 -4.637 1.00 93.69 126 ASN A CA 1
ATOM 1013 C C . ASN A 1 126 ? 7.558 9.915 -5.148 1.00 93.69 126 ASN A C 1
ATOM 1015 O O . ASN A 1 126 ? 6.713 10.664 -4.671 1.00 93.69 126 ASN A O 1
ATOM 1019 N N . GLU A 1 127 ? 7.258 8.959 -6.034 1.00 92.75 127 GLU A N 1
ATOM 1020 C CA . GLU A 1 127 ? 5.895 8.757 -6.538 1.00 92.75 127 GLU A CA 1
ATOM 1021 C C . GLU A 1 127 ? 4.911 8.519 -5.388 1.00 92.75 127 GLU A C 1
ATOM 1023 O O . GLU A 1 127 ? 3.805 9.037 -5.409 1.00 92.75 127 GLU A O 1
ATOM 1028 N N . ILE A 1 128 ? 5.273 7.756 -4.357 1.00 95.69 128 ILE A N 1
ATOM 1029 C CA . ILE A 1 128 ? 4.352 7.530 -3.237 1.00 95.69 128 ILE A CA 1
ATOM 1030 C C . ILE A 1 128 ? 4.215 8.786 -2.380 1.00 95.69 128 ILE A C 1
ATOM 1032 O O . ILE A 1 128 ? 3.092 9.153 -2.038 1.00 95.69 128 ILE A O 1
ATOM 1036 N N . SER A 1 129 ? 5.327 9.454 -2.067 1.00 95.88 129 SER A N 1
ATOM 1037 C CA . SER A 1 129 ? 5.348 10.646 -1.208 1.00 95.88 129 SER A CA 1
ATOM 1038 C C . SER A 1 129 ? 4.493 11.788 -1.760 1.00 95.88 129 SER A C 1
ATOM 1040 O O . SER A 1 129 ? 3.829 12.472 -0.986 1.00 95.88 129 SER A O 1
ATOM 1042 N N . ASP A 1 130 ? 4.450 11.952 -3.083 1.00 94.19 130 ASP A N 1
ATOM 1043 C CA . ASP A 1 130 ? 3.680 13.017 -3.737 1.00 94.19 130 ASP A CA 1
ATOM 1044 C C . ASP A 1 130 ? 2.155 12.824 -3.630 1.00 94.19 130 ASP A C 1
ATOM 1046 O O . ASP A 1 130 ? 1.398 13.796 -3.707 1.00 94.19 130 ASP A O 1
ATOM 1050 N N . TYR A 1 131 ? 1.682 11.586 -3.439 1.00 94.12 131 TYR A N 1
ATOM 1051 C CA . TYR A 1 131 ? 0.248 11.256 -3.473 1.00 94.12 131 TYR A CA 1
ATOM 1052 C C . TYR A 1 131 ? -0.282 10.568 -2.211 1.00 94.12 131 TYR A C 1
ATOM 1054 O O . TYR A 1 131 ? -1.466 10.215 -2.169 1.00 94.12 131 TYR A O 1
ATOM 1062 N N . ILE A 1 132 ? 0.553 10.369 -1.191 1.00 94.88 132 ILE A N 1
ATOM 1063 C CA . ILE A 1 132 ? 0.142 9.810 0.098 1.00 94.88 132 ILE A CA 1
ATOM 1064 C C . ILE A 1 132 ? -0.348 10.907 1.053 1.00 94.88 132 ILE A C 1
ATOM 1066 O O . ILE A 1 132 ? 0.200 12.008 1.113 1.00 94.88 132 ILE A O 1
ATOM 1070 N N . LYS A 1 133 ? -1.395 10.611 1.821 1.00 92.69 133 LYS A N 1
ATOM 1071 C CA . LYS A 1 133 ? -2.010 11.507 2.804 1.00 92.69 133 LYS A CA 1
ATOM 1072 C C . LYS A 1 133 ? -2.365 10.745 4.073 1.00 92.69 133 LYS A C 1
ATOM 1074 O O . LYS A 1 133 ? -2.554 9.533 4.049 1.00 92.69 133 LYS A O 1
ATOM 1079 N N . THR A 1 134 ? -2.475 11.459 5.185 1.00 92.12 134 THR A N 1
ATOM 1080 C CA . THR A 1 134 ? -3.069 10.920 6.415 1.00 92.12 134 THR A CA 1
ATOM 1081 C C . THR A 1 134 ? -4.589 10.877 6.271 1.00 92.12 134 THR A C 1
ATOM 1083 O O . THR A 1 134 ? -5.172 11.807 5.716 1.00 92.12 134 THR A O 1
ATOM 1086 N N . GLY A 1 135 ? -5.216 9.830 6.803 1.00 88.25 135 GLY A N 1
ATOM 1087 C CA . GLY A 1 135 ? -6.668 9.664 6.819 1.00 88.25 135 GLY A CA 1
ATOM 1088 C C . GLY A 1 135 ? -7.210 8.801 5.682 1.00 88.25 135 GLY A C 1
ATOM 1089 O O . GLY A 1 135 ? -6.461 8.175 4.921 1.00 88.25 135 GLY A O 1
ATOM 1090 N N . PHE A 1 136 ? -8.537 8.749 5.596 1.00 84.19 136 PHE A N 1
ATOM 1091 C CA . PHE A 1 136 ? -9.274 7.992 4.584 1.00 84.19 136 PHE A CA 1
ATOM 1092 C C . PHE A 1 136 ? -9.592 8.872 3.356 1.00 84.19 136 PHE A C 1
ATOM 1094 O O . PHE A 1 136 ? -9.800 10.078 3.505 1.00 84.19 136 PHE A O 1
ATOM 1101 N N . PRO A 1 137 ? -9.675 8.315 2.132 1.00 70.81 137 PRO A N 1
ATOM 1102 C CA . PRO A 1 137 ? -10.055 9.112 0.975 1.00 70.81 137 PRO A CA 1
ATOM 1103 C C . PRO A 1 137 ? -11.455 9.697 1.074 1.00 70.81 137 PRO A C 1
ATOM 1105 O O . PRO A 1 137 ? -12.436 8.959 1.117 1.00 70.81 137 PRO A O 1
ATOM 1108 N N . THR A 1 138 ? -11.559 11.017 0.908 1.00 70.69 138 THR A N 1
ATOM 1109 C CA . THR A 1 138 ? -12.718 11.728 0.322 1.00 70.69 138 THR A CA 1
ATOM 1110 C C . THR A 1 138 ? -14.092 11.572 0.995 1.00 70.69 138 THR A C 1
ATOM 1112 O O . THR A 1 138 ? -15.034 12.242 0.581 1.00 70.69 138 THR A O 1
ATOM 1115 N N . ASN A 1 139 ? -14.223 10.753 2.040 1.00 78.25 139 ASN A N 1
ATOM 1116 C CA . ASN A 1 139 ? -15.465 10.485 2.755 1.00 78.25 139 ASN A CA 1
ATOM 1117 C C . ASN A 1 139 ? -15.227 10.570 4.277 1.00 78.25 139 ASN A C 1
ATOM 1119 O O . ASN A 1 139 ? -14.819 9.578 4.889 1.00 78.25 139 ASN A O 1
ATOM 1123 N N . PRO A 1 140 ? -15.479 11.745 4.885 1.00 81.88 140 PRO A N 1
ATOM 1124 C CA . PRO A 1 140 ? -15.287 11.965 6.318 1.00 81.88 140 PRO A CA 1
ATOM 1125 C C . PRO A 1 140 ? -16.157 11.073 7.212 1.00 81.88 140 PRO A C 1
ATOM 1127 O O . PRO A 1 140 ? -15.718 10.680 8.290 1.00 81.88 140 PRO A O 1
ATOM 1130 N N . ASP A 1 141 ? -17.369 10.722 6.772 1.00 82.81 141 ASP A N 1
ATOM 1131 C CA . ASP A 1 141 ? -18.265 9.854 7.545 1.00 82.81 141 ASP A CA 1
ATOM 1132 C C . ASP A 1 141 ? -17.696 8.434 7.621 1.00 82.81 141 ASP A C 1
ATOM 1134 O O . ASP A 1 141 ? -17.637 7.826 8.691 1.00 82.81 141 ASP A O 1
ATOM 1138 N N . LEU A 1 142 ? -17.184 7.933 6.494 1.00 81.25 142 LEU A N 1
ATOM 1139 C CA . LEU A 1 142 ? -16.512 6.639 6.440 1.00 81.25 142 LEU A CA 1
ATOM 1140 C C . LEU A 1 142 ? -15.203 6.645 7.237 1.00 81.25 142 LEU A C 1
ATOM 1142 O O . LEU A 1 142 ? -14.904 5.678 7.937 1.00 81.25 142 LEU A O 1
ATOM 1146 N N . GLU A 1 143 ? -14.437 7.736 7.174 1.00 85.75 143 GLU A N 1
ATOM 1147 C CA . GLU A 1 143 ? -13.258 7.915 8.021 1.00 85.75 143 GLU A CA 1
ATOM 1148 C C . GLU A 1 143 ? -13.625 7.804 9.504 1.00 85.75 143 GLU A C 1
ATOM 1150 O O . GLU A 1 143 ? -13.008 7.036 10.245 1.00 85.75 143 GLU A O 1
ATOM 1155 N N . PHE A 1 144 ? -14.670 8.517 9.928 1.00 87.38 144 PHE A N 1
ATOM 1156 C CA . PHE A 1 144 ? -15.156 8.497 11.301 1.00 87.38 144 PHE A CA 1
ATOM 1157 C C . PHE A 1 144 ? -15.601 7.095 11.738 1.00 87.38 144 PHE A C 1
ATOM 1159 O O . PHE A 1 144 ? -15.221 6.635 12.819 1.00 87.38 144 PHE A O 1
ATOM 1166 N N . GLU A 1 145 ? -16.371 6.384 10.912 1.00 87.69 145 GLU A N 1
ATOM 1167 C CA . GLU A 1 145 ? -16.802 5.012 11.198 1.00 87.69 145 GLU A CA 1
ATOM 1168 C C . GLU A 1 145 ? -15.619 4.047 11.337 1.00 87.69 145 GLU A C 1
ATOM 1170 O O . GLU A 1 145 ? -15.553 3.288 12.312 1.00 87.69 145 GLU A O 1
ATOM 1175 N N . LEU A 1 146 ? -14.657 4.107 10.412 1.00 88.31 146 LEU A N 1
ATOM 1176 C CA . LEU A 1 146 ? -13.458 3.269 10.433 1.00 88.31 146 LEU A CA 1
ATOM 1177 C C . LEU A 1 146 ? -12.604 3.545 11.668 1.00 88.31 146 LEU A C 1
ATOM 1179 O O . LEU A 1 146 ? -12.255 2.609 12.389 1.00 88.31 146 LEU A O 1
ATOM 1183 N N . VAL A 1 147 ? -12.308 4.814 11.956 1.00 88.31 147 VAL A N 1
ATOM 1184 C CA . VAL A 1 147 ? -11.520 5.208 13.132 1.00 88.31 147 VAL A CA 1
ATOM 1185 C C . VAL A 1 147 ? -12.204 4.743 14.417 1.00 88.31 147 VAL A C 1
ATOM 1187 O O . VAL A 1 147 ? -11.560 4.154 15.287 1.00 88.31 147 VAL A O 1
ATOM 1190 N N . ASN A 1 148 ? -13.521 4.926 14.533 1.00 89.12 148 ASN A N 1
ATOM 1191 C CA . ASN A 1 148 ? -14.276 4.451 15.691 1.00 89.12 148 ASN A CA 1
ATOM 1192 C C . ASN A 1 148 ? -14.220 2.931 15.845 1.00 89.12 148 ASN A C 1
ATOM 1194 O O . ASN A 1 148 ? -14.067 2.427 16.960 1.00 89.12 148 ASN A O 1
ATOM 1198 N N . HIS A 1 149 ? -14.355 2.192 14.747 1.00 90.44 149 HIS A N 1
ATOM 1199 C CA . HIS A 1 149 ? -14.293 0.738 14.767 1.00 90.44 149 HIS A CA 1
ATOM 1200 C C . HIS A 1 149 ? -12.900 0.234 15.170 1.00 90.44 149 HIS A C 1
ATOM 1202 O O . HIS A 1 149 ? -12.775 -0.579 16.088 1.00 90.44 149 HIS A O 1
ATOM 1208 N N . LEU A 1 150 ? -11.843 0.788 14.575 1.00 89.50 150 LEU A N 1
ATOM 1209 C CA . LEU A 1 150 ? -10.457 0.480 14.925 1.00 89.50 150 LEU A CA 1
ATOM 1210 C C . LEU A 1 150 ? -10.165 0.781 16.402 1.00 89.50 150 LEU A C 1
ATOM 1212 O O . LEU A 1 150 ? -9.595 -0.050 17.114 1.00 89.50 150 LEU A O 1
ATOM 1216 N N . ASN A 1 151 ? -10.622 1.933 16.900 1.00 88.62 151 ASN A N 1
ATOM 1217 C CA . ASN A 1 151 ? -10.470 2.306 18.305 1.00 88.62 151 ASN A CA 1
ATOM 1218 C C . ASN A 1 151 ? -11.186 1.324 19.237 1.00 88.62 151 ASN A C 1
ATOM 1220 O O . ASN A 1 151 ? -10.647 0.988 20.290 1.00 88.62 151 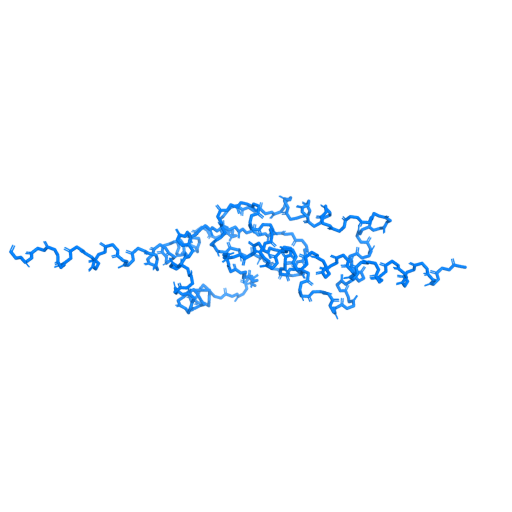ASN A O 1
ATOM 1224 N N . LYS A 1 152 ? -12.366 0.811 18.864 1.00 89.50 152 LYS A N 1
ATOM 1225 C CA . LYS A 1 152 ? -13.044 -0.249 19.628 1.00 89.50 152 LYS A CA 1
ATOM 1226 C C . LYS A 1 152 ? -12.215 -1.532 19.647 1.00 89.50 152 LYS A C 1
ATOM 1228 O O . LYS A 1 152 ? -12.011 -2.088 20.724 1.00 89.50 152 LYS A O 1
ATOM 1233 N N . ILE A 1 153 ? -11.687 -1.973 18.501 1.00 89.19 153 ILE A N 1
ATOM 1234 C CA . ILE A 1 153 ? -10.838 -3.173 18.411 1.00 89.19 153 ILE A CA 1
ATOM 1235 C C . ILE A 1 153 ? -9.667 -3.101 19.401 1.00 89.19 153 ILE A C 1
ATOM 1237 O O . ILE A 1 153 ? -9.403 -4.086 20.100 1.00 89.19 153 ILE A O 1
ATOM 1241 N N . ILE A 1 154 ? -9.000 -1.947 19.497 1.00 83.88 154 ILE A N 1
ATOM 1242 C CA . ILE A 1 154 ? -7.857 -1.759 20.400 1.00 83.88 154 ILE A CA 1
ATOM 1243 C C . ILE A 1 154 ? -8.299 -1.566 21.865 1.00 83.88 154 ILE A C 1
ATOM 1245 O O . ILE A 1 154 ? -7.744 -2.204 22.761 1.00 83.88 154 ILE A O 1
ATOM 1249 N N . ASN A 1 155 ? -9.327 -0.752 22.132 1.00 79.06 155 ASN A N 1
ATOM 1250 C CA . ASN A 1 155 ? -9.691 -0.320 23.490 1.00 79.06 155 ASN A CA 1
ATOM 1251 C C . ASN A 1 155 ? -10.565 -1.297 24.295 1.00 79.06 155 ASN A C 1
ATOM 1253 O O . ASN A 1 155 ? -10.722 -1.098 25.500 1.00 79.06 155 ASN A O 1
ATOM 1257 N N . ILE A 1 156 ? -11.084 -2.385 23.707 1.00 61.59 156 ILE A N 1
ATOM 1258 C CA . ILE A 1 156 ? -11.858 -3.415 24.443 1.00 61.59 156 ILE A CA 1
ATOM 1259 C C . ILE A 1 156 ? -11.076 -4.011 25.640 1.00 61.59 156 ILE A C 1
ATOM 1261 O O . ILE A 1 156 ? -11.677 -4.575 26.554 1.00 61.59 156 ILE A O 1
ATOM 1265 N N . LYS A 1 157 ? -9.746 -3.851 25.709 1.00 48.03 157 LYS A N 1
ATOM 1266 C CA . LYS A 1 157 ? -8.949 -4.314 26.855 1.00 48.03 157 LYS A CA 1
ATOM 1267 C C . LYS A 1 157 ? -9.125 -3.461 28.122 1.00 48.03 157 LYS A C 1
ATOM 1269 O O . LYS A 1 157 ? -9.092 -4.028 29.208 1.00 48.03 157 LYS A O 1
ATOM 1274 N N . ASN A 1 158 ? -9.374 -2.151 28.017 1.00 46.97 158 ASN A N 1
ATOM 1275 C CA . ASN A 1 158 ? -9.354 -1.256 29.187 1.00 46.97 158 ASN A CA 1
ATOM 1276 C C . ASN A 1 158 ? -10.562 -1.419 30.126 1.00 46.97 158 ASN A C 1
ATOM 1278 O O . ASN A 1 158 ? -10.470 -1.059 31.296 1.00 46.97 158 ASN A O 1
ATOM 1282 N N . ASN A 1 159 ? -11.659 -2.015 29.651 1.00 45.94 159 ASN A N 1
ATOM 1283 C CA . ASN A 1 159 ? -12.858 -2.238 30.467 1.00 45.94 159 ASN A CA 1
ATOM 1284 C C . ASN A 1 159 ? -12.925 -3.637 31.100 1.00 45.94 159 ASN A C 1
ATOM 1286 O O . ASN A 1 159 ? -13.720 -3.850 32.009 1.00 45.94 159 ASN A O 1
ATOM 1290 N N . ASN A 1 160 ? -12.087 -4.586 30.666 1.00 43.84 160 ASN A N 1
ATOM 1291 C CA . ASN A 1 160 ? -12.090 -5.949 31.213 1.00 43.84 160 ASN A CA 1
ATOM 1292 C C . ASN A 1 160 ? -11.038 -6.168 32.314 1.00 43.84 160 ASN A C 1
ATOM 1294 O O . ASN A 1 160 ? -11.105 -7.168 33.024 1.00 43.84 160 ASN A O 1
ATOM 1298 N N . THR A 1 161 ? -10.087 -5.247 32.497 1.00 44.00 161 THR A N 1
ATOM 1299 C CA . THR A 1 161 ? -9.095 -5.297 33.591 1.00 44.00 161 THR A CA 1
ATOM 1300 C C . THR A 1 161 ? -9.538 -4.579 34.867 1.00 44.00 161 THR A C 1
ATOM 1302 O O . THR A 1 161 ? -8.982 -4.855 35.924 1.00 44.00 161 THR A O 1
ATOM 1305 N N . SER A 1 162 ? -10.547 -3.707 34.814 1.00 42.38 162 SER A N 1
ATOM 1306 C CA . SER A 1 162 ? -11.031 -2.922 35.964 1.00 42.38 162 SER A CA 1
ATOM 1307 C C . SER A 1 162 ? -12.145 -3.598 36.778 1.00 42.38 162 SER A C 1
ATOM 1309 O O . SER A 1 162 ? -12.475 -3.128 37.862 1.00 42.38 162 SER A O 1
ATOM 1311 N N . ILE A 1 163 ? -12.701 -4.722 36.310 1.00 47.81 163 ILE A N 1
ATOM 1312 C CA . ILE A 1 163 ? -13.788 -5.437 37.010 1.00 47.81 163 ILE A CA 1
ATOM 1313 C C . ILE A 1 163 ? -13.247 -6.476 38.018 1.00 47.81 163 ILE A C 1
ATOM 1315 O O . ILE A 1 163 ? -13.943 -6.832 38.966 1.00 47.81 163 ILE A O 1
ATOM 1319 N N . ASN A 1 164 ? -11.983 -6.905 37.897 1.00 43.44 164 ASN A N 1
ATOM 1320 C CA . ASN A 1 164 ? -11.406 -7.968 38.738 1.00 43.44 164 ASN A CA 1
ATOM 1321 C C . ASN A 1 164 ? -10.459 -7.494 39.857 1.00 43.44 164 ASN A C 1
ATOM 1323 O O . ASN A 1 164 ? -9.921 -8.331 40.574 1.00 43.44 164 ASN A O 1
ATOM 1327 N N . SER A 1 165 ? -10.267 -6.186 40.058 1.00 47.06 165 SER A N 1
ATOM 1328 C CA . SER A 1 165 ? -9.420 -5.648 41.142 1.00 47.06 165 SER A CA 1
ATOM 1329 C C . SER A 1 165 ? -10.204 -5.073 42.332 1.00 47.06 165 SER A C 1
ATOM 1331 O O . SER A 1 165 ? -9.608 -4.460 43.209 1.00 47.06 165 SER A O 1
ATOM 1333 N N . GLY A 1 166 ? -11.532 -5.245 42.366 1.00 42.12 166 GLY A N 1
ATOM 1334 C CA . GLY A 1 166 ? -12.425 -4.682 43.394 1.00 42.12 166 GLY A CA 1
ATOM 1335 C C . GLY A 1 166 ? -13.084 -5.703 44.328 1.00 42.12 166 GLY A C 1
ATOM 1336 O O . GLY A 1 166 ? -14.068 -5.374 44.985 1.00 42.12 166 GLY A O 1
ATOM 1337 N N . LYS A 1 167 ? -12.597 -6.947 44.365 1.00 44.12 167 LYS A N 1
ATOM 1338 C CA . LYS A 1 167 ? -13.018 -7.954 45.347 1.00 44.12 167 LYS A CA 1
ATOM 1339 C C . LYS A 1 167 ? -11.787 -8.638 45.925 1.00 44.12 167 LYS A C 1
ATOM 1341 O O . LYS A 1 167 ? -11.278 -9.571 45.315 1.00 44.12 167 LYS A O 1
ATOM 1346 N N . ASN A 1 168 ? -11.313 -8.114 47.049 1.00 41.09 168 ASN A N 1
ATOM 1347 C CA . ASN A 1 168 ? -10.770 -8.846 48.194 1.00 41.09 168 ASN A CA 1
ATOM 1348 C C . ASN A 1 168 ? -10.642 -7.875 49.365 1.00 41.09 168 ASN A C 1
ATOM 1350 O O . ASN A 1 168 ? -10.037 -6.801 49.157 1.00 41.09 168 ASN A O 1
#

Foldseek 3Di:
DPPVVVVVLLVLVLVVLVVLLVVLVVLPLDKDKDFDAVPDDLVVVLVVCVVCLVRLLVLLAFWWKKFDFPLPPHGIMIITSQPDDVNVLSVVSNVSSVVPSPPPVSSVVQCVVCPPPSDPPVVSSVRRVVGMDTFDPDDVVSRVVSSVSSCCSNCVVVVVVVVPPPDD